Protein AF-A0A850GP37-F1 (afdb_monomer)

Mean predicted aligned error: 10.45 Å

Structure (mmCIF, N/CA/C/O backbone):
data_AF-A0A850GP37-F1
#
_entry.id   AF-A0A850GP37-F1
#
loop_
_atom_site.gr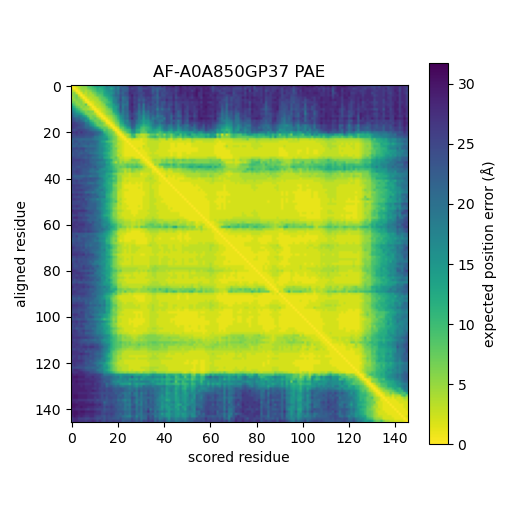oup_PDB
_atom_site.id
_atom_site.type_symbol
_atom_site.label_atom_id
_atom_site.label_alt_id
_atom_site.label_comp_id
_atom_site.label_asym_id
_atom_site.label_entity_id
_atom_site.label_seq_id
_atom_site.pdbx_PDB_ins_code
_atom_site.Cartn_x
_atom_site.Cartn_y
_atom_site.Cartn_z
_atom_site.occupancy
_atom_site.B_iso_or_equiv
_atom_site.auth_seq_id
_atom_site.auth_comp_id
_atom_site.auth_asym_id
_atom_site.auth_atom_id
_atom_site.pdbx_PDB_model_num
ATOM 1 N N . MET A 1 1 ? 39.770 -52.127 -24.088 1.00 40.56 1 MET A N 1
ATOM 2 C CA . MET A 1 1 ? 39.474 -51.070 -25.087 1.00 40.56 1 MET A CA 1
ATOM 3 C C . MET A 1 1 ? 38.006 -50.683 -24.910 1.00 40.56 1 MET A C 1
ATOM 5 O O . MET A 1 1 ? 37.183 -51.575 -24.937 1.00 40.56 1 MET A O 1
ATOM 9 N N . ARG A 1 2 ? 37.723 -49.506 -24.334 1.00 47.34 2 ARG A N 1
ATOM 10 C CA . ARG A 1 2 ? 37.240 -48.256 -24.977 1.00 47.34 2 ARG A CA 1
ATOM 11 C C . ARG A 1 2 ? 35.696 -48.138 -25.076 1.00 47.34 2 ARG A C 1
ATOM 13 O O . ARG A 1 2 ? 35.144 -48.717 -25.993 1.00 47.34 2 ARG A O 1
ATOM 20 N N . ARG A 1 3 ? 35.142 -47.226 -24.239 1.00 53.03 3 ARG A N 1
ATOM 21 C CA . ARG A 1 3 ? 34.097 -46.187 -24.514 1.00 53.03 3 ARG A CA 1
ATOM 22 C C . ARG A 1 3 ? 32.671 -46.717 -24.818 1.00 53.03 3 ARG A C 1
ATOM 24 O O . ARG A 1 3 ? 32.552 -47.747 -25.446 1.00 53.03 3 ARG A O 1
ATOM 31 N N . ALA A 1 4 ? 31.537 -46.116 -24.450 1.00 50.62 4 ALA A N 1
ATOM 32 C CA . ALA A 1 4 ? 31.120 -44.791 -23.967 1.00 50.62 4 ALA A CA 1
ATOM 33 C C . ALA A 1 4 ? 29.766 -44.994 -23.225 1.00 50.62 4 ALA A C 1
ATOM 35 O O . ALA A 1 4 ? 28.981 -45.837 -23.640 1.00 50.62 4 ALA A O 1
ATOM 36 N N . ALA A 1 5 ? 29.513 -44.439 -22.037 1.00 64.88 5 ALA A N 1
ATOM 37 C CA . ALA A 1 5 ? 28.954 -43.100 -21.810 1.00 64.88 5 ALA A CA 1
ATOM 38 C C . ALA A 1 5 ? 27.805 -42.722 -22.767 1.00 64.88 5 ALA A C 1
ATOM 40 O O . ALA A 1 5 ? 28.061 -42.286 -23.885 1.00 64.88 5 ALA A O 1
ATOM 41 N N . LEU A 1 6 ? 26.558 -42.807 -22.287 1.00 56.91 6 LEU A N 1
ATOM 42 C CA . LEU A 1 6 ? 25.461 -41.971 -22.780 1.00 56.91 6 LEU A CA 1
ATOM 43 C C . LEU A 1 6 ? 24.467 -41.686 -21.638 1.00 56.91 6 LEU A C 1
ATOM 45 O O . LEU A 1 6 ? 23.421 -42.314 -21.509 1.00 56.91 6 LEU A O 1
ATOM 49 N N . CYS A 1 7 ? 24.837 -40.736 -20.775 1.00 53.97 7 CYS A N 1
ATOM 50 C CA . CYS A 1 7 ? 23.883 -40.004 -19.944 1.00 53.97 7 CYS A CA 1
ATOM 51 C C . CYS A 1 7 ? 23.086 -39.069 -20.860 1.00 53.97 7 CYS A C 1
ATOM 53 O O . CYS A 1 7 ? 23.550 -37.976 -21.176 1.00 53.97 7 CYS A O 1
ATOM 55 N N . ALA A 1 8 ? 21.903 -39.491 -21.300 1.00 55.22 8 ALA A N 1
ATOM 56 C CA . ALA A 1 8 ? 20.943 -38.599 -21.940 1.00 55.22 8 ALA A CA 1
ATOM 57 C C . ALA A 1 8 ? 20.110 -37.897 -20.854 1.00 55.22 8 ALA A C 1
ATOM 59 O O . ALA A 1 8 ? 18.993 -38.297 -20.540 1.00 55.22 8 ALA A O 1
ATOM 60 N N . LEU A 1 9 ? 20.697 -36.857 -20.255 1.00 54.62 9 LEU A N 1
ATOM 61 C CA . LEU A 1 9 ? 19.988 -35.830 -19.492 1.00 54.62 9 LEU A CA 1
ATOM 62 C C . LEU A 1 9 ? 19.265 -34.916 -20.491 1.00 54.62 9 LEU A C 1
ATOM 64 O O . LEU A 1 9 ? 19.797 -33.894 -20.912 1.00 54.62 9 LEU A O 1
ATOM 68 N N . LEU A 1 10 ? 18.056 -35.301 -20.892 1.00 54.69 10 LEU A N 1
ATOM 69 C CA . LEU A 1 10 ? 17.091 -34.394 -21.514 1.00 54.69 10 LEU A CA 1
ATOM 70 C C . LEU A 1 10 ? 16.192 -33.831 -20.409 1.00 54.69 10 LEU A C 1
ATOM 72 O O . LEU A 1 10 ? 15.025 -34.184 -20.279 1.00 54.69 10 LEU A O 1
ATOM 76 N N . GLY A 1 11 ? 16.779 -32.964 -19.583 1.00 53.44 11 GLY A N 1
ATOM 77 C CA . GLY A 1 11 ? 16.025 -32.000 -18.794 1.00 53.44 11 GLY A CA 1
ATOM 78 C C . GLY A 1 11 ? 15.557 -30.903 -19.737 1.00 53.44 11 GLY A C 1
ATOM 79 O O . GLY A 1 11 ? 16.241 -29.897 -19.901 1.00 53.44 11 GLY A O 1
ATOM 80 N N . LEU A 1 12 ? 14.435 -31.137 -20.420 1.00 50.38 12 LEU A N 1
ATOM 81 C CA . LEU A 1 12 ? 13.703 -30.068 -21.085 1.00 50.38 12 LEU A CA 1
ATOM 82 C C . LEU A 1 12 ? 13.224 -29.123 -19.986 1.00 50.38 12 LEU A C 1
ATOM 84 O O . LEU A 1 12 ? 12.290 -29.415 -19.245 1.00 50.38 12 LEU A O 1
ATOM 88 N N . THR A 1 13 ? 13.955 -28.023 -19.870 1.00 49.59 13 THR A N 1
ATOM 89 C CA . THR A 1 13 ? 13.603 -26.797 -19.172 1.00 49.59 13 THR A CA 1
ATOM 90 C C . THR A 1 13 ? 12.229 -26.343 -19.643 1.00 49.59 13 THR A C 1
ATOM 92 O O . THR A 1 13 ? 12.100 -25.631 -20.640 1.00 49.59 13 THR A O 1
ATOM 95 N N . ALA A 1 14 ? 11.194 -26.766 -18.925 1.00 44.88 14 ALA A N 1
ATOM 96 C CA . ALA A 1 14 ? 9.961 -26.015 -18.856 1.00 44.88 14 ALA A CA 1
ATOM 97 C C . ALA A 1 14 ? 10.294 -24.730 -18.089 1.00 44.88 14 ALA A C 1
ATOM 99 O O . ALA A 1 14 ? 10.165 -24.668 -16.873 1.00 44.88 14 ALA A O 1
ATOM 100 N N . CYS A 1 15 ? 10.786 -23.717 -18.804 1.00 44.75 15 CYS A N 1
ATOM 101 C CA . CYS A 1 15 ? 10.510 -22.346 -18.409 1.00 44.75 15 CYS A CA 1
ATOM 102 C C . CYS A 1 15 ? 8.997 -22.193 -18.557 1.00 44.75 15 CYS A C 1
ATOM 104 O O . CYS A 1 15 ? 8.504 -21.847 -19.630 1.00 44.75 15 CYS A O 1
ATOM 106 N N . ALA A 1 16 ? 8.260 -22.563 -17.511 1.00 44.88 16 ALA A N 1
ATOM 107 C CA . ALA A 1 16 ? 6.955 -21.981 -17.310 1.00 44.88 16 ALA A CA 1
ATOM 108 C C . ALA A 1 16 ? 7.208 -20.470 -17.265 1.00 44.88 16 ALA A C 1
ATOM 110 O O . ALA A 1 16 ? 8.032 -20.002 -16.481 1.00 44.88 16 ALA A O 1
ATOM 111 N N . LEU A 1 17 ? 6.599 -19.721 -18.185 1.00 43.03 17 LEU A N 1
ATOM 112 C CA . LEU A 1 17 ? 6.329 -18.318 -17.913 1.00 43.03 17 LEU A CA 1
ATOM 113 C C . LEU A 1 17 ? 5.335 -18.344 -16.752 1.00 43.03 17 LEU A C 1
ATOM 115 O O . LEU A 1 17 ? 4.135 -18.472 -16.967 1.00 43.03 17 LEU A O 1
ATOM 119 N N . GLU A 1 18 ? 5.874 -18.405 -15.543 1.00 44.97 18 GLU A N 1
ATOM 120 C CA . GLU A 1 18 ? 5.114 -18.393 -14.309 1.00 44.97 18 GLU A CA 1
ATOM 121 C C . GLU A 1 18 ? 4.586 -16.967 -14.119 1.00 44.97 18 GLU A C 1
ATOM 123 O O . GLU A 1 18 ? 5.323 -15.976 -14.172 1.00 44.97 18 GLU A O 1
ATOM 128 N N . ASP A 1 19 ? 3.265 -16.872 -14.025 1.00 51.84 19 ASP A N 1
ATOM 129 C CA . ASP A 1 19 ? 2.525 -15.650 -13.772 1.00 51.84 19 ASP A CA 1
ATOM 130 C C . ASP A 1 19 ? 3.032 -14.992 -12.488 1.00 51.84 19 ASP A C 1
ATOM 132 O O . ASP A 1 19 ? 2.593 -15.356 -11.414 1.00 51.84 19 ASP A O 1
ATOM 136 N N . ALA A 1 20 ? 3.863 -13.950 -12.561 1.00 53.50 20 ALA A N 1
ATOM 137 C CA . ALA A 1 20 ? 3.991 -13.001 -11.436 1.00 53.50 20 ALA A CA 1
ATOM 138 C C . ALA A 1 20 ? 4.389 -13.560 -10.082 1.00 53.50 20 ALA A C 1
ATOM 140 O O . ALA A 1 20 ? 4.075 -12.889 -9.099 1.00 53.50 20 ALA A O 1
ATOM 141 N N . ASP A 1 21 ? 4.923 -14.777 -10.011 1.00 69.56 21 ASP A N 1
ATOM 142 C CA . ASP A 1 21 ? 4.751 -15.557 -8.795 1.00 69.56 21 ASP A CA 1
ATOM 143 C C . ASP A 1 21 ? 5.184 -14.764 -7.571 1.00 69.56 21 ASP A C 1
ATOM 145 O O . ASP A 1 21 ? 6.242 -14.135 -7.556 1.00 69.56 21 ASP A O 1
ATOM 149 N N . LEU A 1 22 ? 4.323 -14.757 -6.556 1.00 74.31 22 LEU A N 1
ATOM 150 C CA . LEU A 1 22 ? 4.598 -14.111 -5.281 1.00 74.31 22 LEU A CA 1
ATOM 151 C C . LEU A 1 22 ? 5.910 -14.688 -4.725 1.00 74.31 22 LEU A C 1
ATOM 153 O O . LEU A 1 22 ? 5.945 -15.798 -4.189 1.00 74.31 22 LEU A O 1
ATOM 157 N N . GLU A 1 23 ? 6.994 -13.935 -4.896 1.00 83.94 23 GLU A N 1
ATOM 158 C CA . GLU A 1 23 ? 8.371 -14.368 -4.674 1.00 83.94 23 GLU A CA 1
ATOM 159 C C . GLU A 1 23 ? 8.693 -14.518 -3.186 1.00 83.94 23 GLU A C 1
ATOM 161 O O . GLU A 1 23 ? 9.521 -15.343 -2.794 1.00 83.94 23 GLU A O 1
ATOM 166 N N . GLN A 1 24 ? 8.076 -13.687 -2.341 1.00 90.12 24 GLN A N 1
ATOM 167 C CA . GLN A 1 24 ? 8.404 -13.595 -0.920 1.00 90.12 24 GLN A CA 1
ATOM 168 C C . GLN A 1 24 ? 7.149 -13.538 -0.062 1.00 90.12 24 GLN A C 1
ATOM 170 O O . GLN A 1 24 ? 6.156 -12.921 -0.423 1.00 90.12 24 GLN A O 1
ATOM 175 N N . ARG A 1 25 ? 7.193 -14.180 1.106 1.00 94.75 25 ARG A N 1
ATOM 176 C CA . ARG A 1 25 ? 6.073 -14.218 2.053 1.00 94.75 25 ARG A CA 1
ATOM 177 C C . ARG A 1 25 ? 6.527 -13.763 3.429 1.00 94.75 25 ARG A C 1
ATOM 179 O O . ARG A 1 25 ? 7.606 -14.145 3.886 1.00 94.75 25 ARG A O 1
ATOM 186 N N . THR A 1 26 ? 5.692 -12.976 4.087 1.00 94.94 26 THR A N 1
ATOM 187 C CA . THR A 1 26 ? 5.878 -12.472 5.449 1.00 94.94 26 THR A CA 1
ATOM 188 C C . THR A 1 26 ? 4.652 -12.818 6.298 1.00 94.94 26 THR A C 1
ATOM 190 O O . THR A 1 26 ? 3.822 -13.629 5.885 1.00 94.94 26 THR A O 1
ATOM 193 N N . ALA A 1 27 ? 4.542 -12.269 7.513 1.00 95.62 27 ALA A N 1
ATOM 194 C CA . ALA A 1 27 ? 3.357 -12.509 8.330 1.00 95.62 27 ALA A CA 1
ATOM 195 C C . ALA A 1 27 ? 2.124 -11.769 7.784 1.00 95.62 27 ALA A C 1
ATOM 197 O O . ALA A 1 27 ? 1.018 -12.286 7.917 1.00 95.62 27 ALA A O 1
ATOM 198 N N . HIS A 1 28 ? 2.314 -10.604 7.152 1.00 96.06 28 HIS A N 1
ATOM 199 C CA . HIS A 1 28 ? 1.216 -9.754 6.684 1.00 96.06 28 HIS A CA 1
ATOM 200 C C . HIS A 1 28 ? 1.120 -9.637 5.159 1.00 96.06 28 HIS A C 1
ATOM 202 O O . HIS A 1 28 ? 0.104 -9.156 4.669 1.00 96.06 28 HIS A O 1
ATOM 208 N N . LEU A 1 29 ? 2.138 -10.054 4.400 1.00 96.19 29 LEU A N 1
ATOM 209 C CA . LEU A 1 29 ? 2.205 -9.829 2.956 1.00 96.19 29 LEU A CA 1
ATOM 210 C C . LEU A 1 29 ? 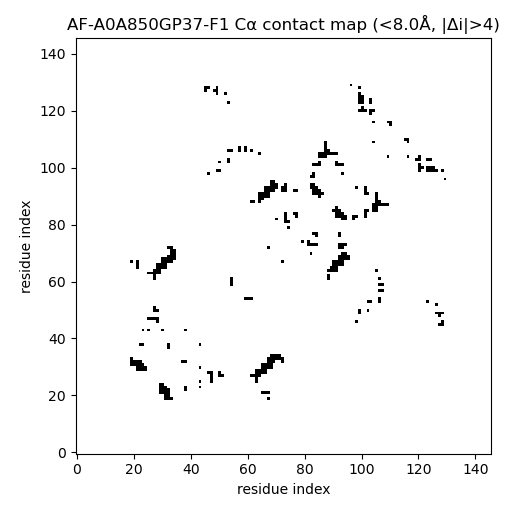2.674 -11.078 2.205 1.00 96.19 29 LEU A C 1
ATOM 212 O O . LEU A 1 29 ? 3.605 -11.767 2.627 1.00 96.19 29 LEU A O 1
ATOM 216 N N . ASN A 1 30 ? 2.096 -11.312 1.031 1.00 96.25 30 ASN A N 1
ATOM 217 C CA . ASN A 1 30 ? 2.733 -12.082 -0.030 1.00 96.25 30 ASN A CA 1
ATOM 218 C C . ASN A 1 30 ? 3.163 -11.084 -1.112 1.00 96.25 30 ASN A C 1
ATOM 220 O O . ASN A 1 30 ? 2.342 -10.343 -1.634 1.00 96.25 30 ASN A O 1
ATOM 224 N N . LEU A 1 31 ? 4.449 -11.023 -1.430 1.00 94.25 31 LEU A N 1
ATOM 225 C CA . LEU A 1 31 ? 5.048 -10.008 -2.291 1.00 94.25 31 LEU A CA 1
ATOM 226 C C . LEU A 1 31 ? 5.511 -10.637 -3.600 1.00 94.25 31 LEU A C 1
ATOM 228 O O . LEU A 1 31 ? 6.380 -11.507 -3.587 1.00 94.25 31 LEU A O 1
ATOM 232 N N . GLY A 1 32 ? 4.973 -10.152 -4.712 1.00 92.69 32 GLY A N 1
ATOM 233 C CA . GLY A 1 32 ? 5.468 -10.387 -6.063 1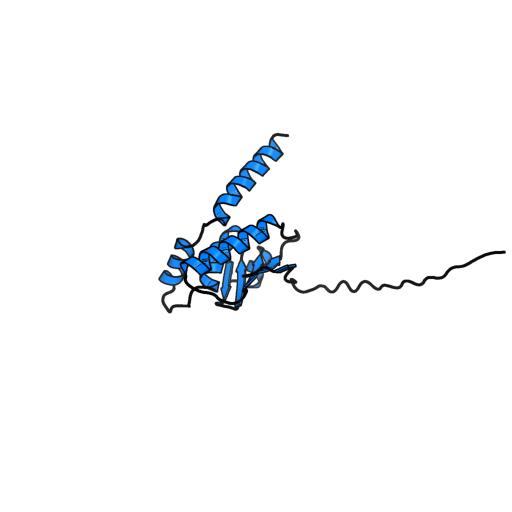.00 92.69 32 GLY A CA 1
ATOM 234 C C . GLY A 1 32 ? 6.061 -9.109 -6.649 1.00 92.69 32 GLY A C 1
ATOM 235 O O . GLY A 1 32 ? 5.746 -7.994 -6.216 1.00 92.69 32 GLY A O 1
ATOM 236 N N . SER A 1 33 ? 6.919 -9.252 -7.655 1.00 86.62 33 SER A N 1
ATOM 237 C CA . SER A 1 33 ? 7.422 -8.111 -8.411 1.00 86.62 33 SER A CA 1
ATOM 238 C C . SER A 1 33 ? 7.185 -8.274 -9.901 1.00 86.62 33 SER A C 1
ATOM 240 O O . SER A 1 33 ? 7.307 -9.354 -10.467 1.00 86.62 33 SER A O 1
ATOM 242 N N . ARG A 1 34 ? 6.819 -7.162 -10.533 1.00 83.00 34 ARG A N 1
ATOM 243 C CA . ARG A 1 34 ? 6.696 -7.022 -11.985 1.00 83.00 34 ARG A CA 1
ATOM 244 C C . ARG A 1 34 ? 7.848 -6.224 -12.583 1.00 83.00 34 ARG A C 1
ATOM 246 O O . ARG A 1 34 ? 7.751 -5.785 -13.719 1.00 83.00 34 ARG A O 1
ATOM 253 N N . VAL A 1 35 ? 8.911 -5.987 -11.817 1.00 76.62 35 VAL A N 1
ATOM 254 C CA . VAL A 1 35 ? 10.151 -5.425 -12.357 1.00 76.62 35 VAL A CA 1
ATOM 255 C C . VAL A 1 35 ? 11.138 -6.552 -12.654 1.00 76.62 35 VAL A C 1
ATOM 257 O O . VAL A 1 35 ? 11.154 -7.559 -11.955 1.00 76.62 35 VAL A O 1
ATOM 260 N N . ASP A 1 36 ? 12.024 -6.359 -13.633 1.00 75.00 36 ASP A N 1
ATOM 261 C CA . ASP A 1 36 ? 13.091 -7.319 -13.988 1.00 75.00 36 ASP A CA 1
ATOM 262 C C . ASP A 1 36 ? 14.185 -7.471 -12.900 1.00 75.00 36 ASP A C 1
ATOM 264 O O . ASP A 1 36 ? 15.279 -7.980 -13.155 1.00 75.00 36 ASP A O 1
ATOM 268 N N . ALA A 1 37 ? 13.930 -6.990 -11.680 1.00 72.12 37 ALA A N 1
ATOM 269 C CA . ALA A 1 37 ? 14.856 -7.015 -10.561 1.00 72.12 37 ALA A CA 1
ATOM 270 C C . ALA A 1 37 ? 14.218 -7.717 -9.351 1.00 72.12 37 ALA A C 1
ATOM 272 O O . ALA A 1 37 ? 13.097 -7.377 -8.974 1.00 72.12 37 ALA A O 1
ATOM 273 N N . PRO A 1 38 ? 14.936 -8.642 -8.69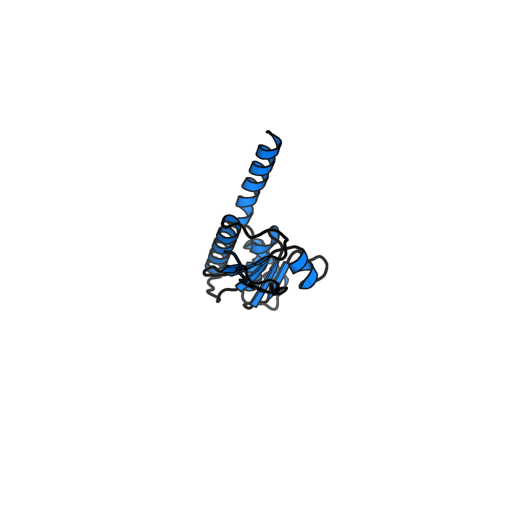1 1.00 79.06 38 PRO A N 1
ATOM 274 C CA . PRO A 1 38 ? 14.403 -9.349 -7.534 1.00 79.06 38 PRO A CA 1
ATOM 275 C C . PRO A 1 38 ? 14.170 -8.397 -6.357 1.00 79.06 38 PRO A C 1
ATOM 277 O O . PRO A 1 38 ? 14.934 -7.447 -6.140 1.00 79.06 38 PRO A O 1
ATOM 280 N N . LEU A 1 39 ? 13.167 -8.697 -5.528 1.00 84.88 39 LEU A N 1
ATOM 281 C CA . LEU A 1 39 ? 12.954 -7.961 -4.283 1.00 84.88 39 LEU A CA 1
ATOM 282 C C . LEU A 1 39 ? 14.110 -8.206 -3.300 1.00 84.88 39 LEU A C 1
ATOM 284 O O . LEU A 1 39 ? 14.360 -9.318 -2.833 1.00 84.88 39 LEU A O 1
ATOM 288 N N . CYS A 1 40 ? 14.823 -7.146 -2.926 1.00 87.75 40 CYS A N 1
ATOM 289 C CA . CYS A 1 40 ? 15.851 -7.231 -1.892 1.00 87.75 40 CYS A CA 1
ATOM 290 C C . CYS A 1 40 ? 15.223 -7.475 -0.507 1.00 87.75 40 CYS A C 1
ATOM 292 O O . CYS A 1 40 ? 14.178 -6.912 -0.182 1.00 87.75 40 CYS A O 1
ATOM 294 N N . LEU A 1 41 ? 15.914 -8.215 0.370 1.00 87.25 41 LEU A N 1
ATOM 295 C CA . LEU A 1 41 ? 15.443 -8.490 1.742 1.00 87.25 41 LEU A CA 1
ATOM 296 C C . LEU A 1 41 ? 15.104 -7.218 2.541 1.00 87.25 41 LEU A C 1
ATOM 298 O O . LEU A 1 41 ? 14.186 -7.226 3.358 1.00 87.25 41 LEU A O 1
ATOM 302 N N . GLY A 1 42 ? 15.828 -6.117 2.304 1.00 88.38 42 GLY A N 1
ATOM 303 C CA . GLY A 1 42 ? 15.547 -4.826 2.940 1.00 88.38 42 GLY A CA 1
ATOM 304 C C . GLY A 1 42 ? 14.183 -4.257 2.547 1.00 88.38 42 GLY A C 1
ATOM 305 O O . GLY A 1 42 ? 13.446 -3.793 3.412 1.00 88.38 42 GLY A O 1
ATOM 306 N N . THR A 1 43 ? 13.819 -4.368 1.269 1.00 88.69 43 THR A N 1
ATOM 307 C CA . THR A 1 43 ? 12.515 -3.958 0.737 1.00 88.69 43 THR A CA 1
ATOM 308 C C . THR A 1 43 ? 11.391 -4.769 1.367 1.00 88.69 43 THR A C 1
ATOM 310 O O . THR A 1 43 ? 10.427 -4.201 1.869 1.00 88.69 43 THR A O 1
ATOM 313 N N . VAL A 1 44 ? 11.544 -6.093 1.415 1.00 92.19 44 VAL A N 1
ATOM 314 C CA . VAL A 1 44 ? 10.543 -6.990 2.008 1.00 92.19 44 VAL A CA 1
ATOM 315 C C . VAL A 1 44 ? 10.363 -6.721 3.498 1.00 92.19 44 VAL A C 1
ATOM 317 O O . VAL A 1 44 ? 9.236 -6.629 3.980 1.00 92.19 44 VAL A O 1
ATOM 320 N N . ARG A 1 45 ? 11.459 -6.496 4.233 1.00 91.88 45 ARG A N 1
ATOM 321 C CA . ARG A 1 45 ? 11.378 -6.125 5.650 1.00 91.88 45 ARG A CA 1
ATOM 322 C C . ARG A 1 45 ? 10.707 -4.768 5.861 1.00 91.88 45 ARG A C 1
ATOM 324 O O . ARG A 1 45 ? 9.949 -4.627 6.816 1.00 91.88 45 ARG A O 1
ATOM 331 N N . ALA A 1 46 ? 10.991 -3.780 5.015 1.00 91.31 46 ALA A N 1
ATOM 332 C CA . ALA A 1 46 ? 10.378 -2.460 5.117 1.00 91.31 46 ALA A CA 1
ATOM 333 C C . ALA A 1 46 ? 8.871 -2.506 4.817 1.00 91.31 46 ALA A C 1
ATOM 335 O O . ALA A 1 46 ? 8.100 -1.881 5.541 1.00 91.31 46 ALA A O 1
ATOM 336 N N . ALA A 1 47 ? 8.455 -3.286 3.815 1.00 93.88 47 ALA A N 1
ATOM 337 C CA . ALA A 1 47 ? 7.049 -3.486 3.471 1.00 93.88 47 ALA A CA 1
ATOM 338 C C . ALA A 1 47 ? 6.289 -4.156 4.626 1.00 93.88 47 ALA A C 1
ATOM 340 O O . ALA A 1 47 ? 5.236 -3.678 5.036 1.00 93.88 47 ALA A O 1
ATOM 341 N N . GLU A 1 48 ? 6.871 -5.205 5.212 1.00 94.88 48 GLU A N 1
ATOM 342 C CA . GLU A 1 48 ? 6.305 -5.902 6.370 1.00 94.88 48 GLU A CA 1
ATOM 343 C C . GLU A 1 48 ? 6.118 -4.985 7.584 1.00 94.88 48 GLU A C 1
ATOM 345 O O . GLU A 1 48 ? 5.063 -4.989 8.211 1.00 94.88 48 GLU A O 1
ATOM 350 N N . LEU A 1 49 ? 7.134 -4.183 7.917 1.00 94.56 49 LEU A N 1
ATOM 351 C CA . LEU A 1 49 ? 7.057 -3.237 9.034 1.00 94.56 49 LEU A CA 1
ATOM 352 C C . LEU A 1 49 ? 5.983 -2.171 8.810 1.00 94.56 49 LEU A C 1
ATOM 354 O O . LEU A 1 49 ? 5.333 -1.731 9.757 1.00 94.56 49 LEU A O 1
ATOM 358 N N . GLU A 1 50 ? 5.810 -1.735 7.565 1.00 95.00 50 GLU A N 1
ATOM 359 C CA . GLU A 1 50 ? 4.782 -0.763 7.223 1.00 95.00 50 GLU A CA 1
ATOM 360 C C . GLU A 1 50 ? 3.380 -1.377 7.303 1.00 95.00 50 GLU A C 1
ATOM 362 O O . GLU A 1 50 ? 2.481 -0.752 7.868 1.00 95.00 50 GLU A O 1
ATOM 367 N N . ALA A 1 51 ? 3.209 -2.615 6.831 1.00 95.50 51 ALA A N 1
ATOM 368 C CA . ALA A 1 51 ? 1.965 -3.362 6.973 1.00 95.50 51 ALA A CA 1
ATOM 369 C C . ALA A 1 51 ? 1.573 -3.545 8.448 1.00 95.50 51 ALA A C 1
ATOM 371 O O . ALA A 1 51 ? 0.460 -3.188 8.829 1.00 95.50 51 ALA A O 1
ATOM 372 N N . GLU A 1 52 ? 2.504 -4.012 9.286 1.00 95.69 52 GLU A N 1
ATOM 373 C CA . GLU A 1 52 ? 2.311 -4.163 10.734 1.00 95.69 52 GLU A CA 1
ATOM 374 C C . GLU A 1 52 ? 1.905 -2.830 11.388 1.00 95.69 52 GLU A C 1
ATOM 376 O O . GLU A 1 52 ? 0.948 -2.767 12.165 1.00 95.69 52 GLU A O 1
ATOM 381 N N . ARG A 1 53 ? 2.588 -1.732 11.035 1.00 95.06 53 ARG A N 1
ATOM 382 C CA . ARG A 1 53 ? 2.287 -0.393 11.561 1.00 95.06 53 ARG A CA 1
ATOM 383 C C . ARG A 1 53 ? 0.880 0.069 11.183 1.00 95.06 53 ARG A C 1
ATOM 385 O O . ARG A 1 53 ? 0.176 0.604 12.038 1.00 95.06 53 ARG A O 1
ATOM 392 N N . ILE A 1 54 ? 0.482 -0.083 9.920 1.00 95.88 54 ILE A N 1
ATOM 393 C CA . ILE A 1 54 ? -0.838 0.352 9.444 1.00 95.88 54 ILE A CA 1
ATOM 394 C C . ILE A 1 54 ? -1.935 -0.475 10.116 1.00 95.88 54 ILE A C 1
ATOM 396 O O . ILE A 1 54 ? -2.884 0.102 10.642 1.00 95.88 54 ILE A O 1
ATOM 400 N N . GLN A 1 55 ? -1.775 -1.799 10.188 1.00 95.19 55 GLN A N 1
ATOM 401 C CA . GLN A 1 55 ? -2.720 -2.678 10.879 1.00 95.19 55 GLN A CA 1
ATOM 402 C C . GLN A 1 55 ? -2.890 -2.297 12.356 1.00 95.19 55 GLN A C 1
ATOM 404 O O . GLN A 1 55 ? -4.019 -2.202 12.842 1.00 95.19 55 GLN A O 1
ATOM 409 N N . LEU A 1 56 ? -1.789 -1.987 13.052 1.00 95.31 56 LEU A N 1
ATOM 410 C CA . LEU A 1 56 ? -1.823 -1.509 14.435 1.00 95.31 56 LEU A CA 1
ATOM 411 C C . LEU A 1 56 ? -2.599 -0.190 14.579 1.00 95.31 56 LEU A C 1
ATOM 413 O O . LEU A 1 56 ? -3.375 -0.040 15.520 1.00 95.31 56 LEU A O 1
ATOM 417 N N . LEU A 1 57 ? -2.396 0.763 13.665 1.00 95.31 57 LEU A N 1
ATOM 418 C CA . LEU A 1 57 ? -3.067 2.068 13.700 1.00 95.31 57 LEU A CA 1
ATOM 419 C C . LEU A 1 57 ? -4.559 1.975 13.372 1.00 95.31 57 LEU A C 1
ATOM 421 O O . LEU A 1 57 ? -5.355 2.702 13.963 1.00 95.31 57 LEU A O 1
ATOM 425 N N . LEU A 1 58 ? -4.933 1.075 12.464 1.00 95.25 58 LEU A N 1
ATOM 426 C CA . LEU A 1 58 ? -6.327 0.807 12.114 1.00 95.25 58 LEU A CA 1
ATOM 427 C C . LEU A 1 58 ? -7.035 -0.090 13.141 1.00 95.25 58 LEU A C 1
ATOM 429 O O . LEU A 1 58 ? -8.262 -0.152 13.156 1.00 95.25 58 LEU A O 1
ATOM 433 N N . GLY A 1 59 ? -6.286 -0.781 14.006 1.00 95.81 59 GLY A N 1
ATOM 43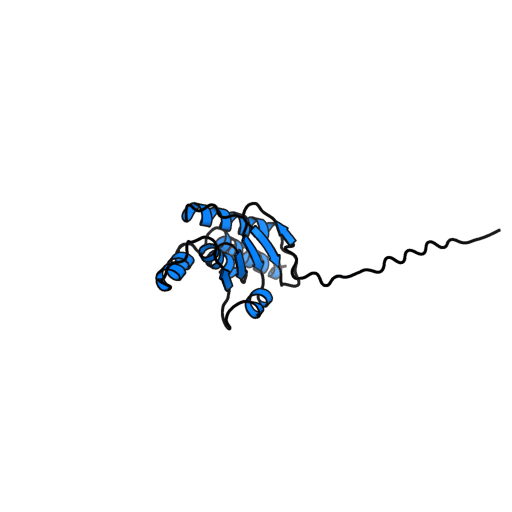4 C CA . GLY A 1 59 ? -6.841 -1.765 14.936 1.00 95.81 59 GLY A CA 1
ATOM 435 C C . GLY A 1 59 ? -7.392 -3.006 14.227 1.00 95.81 59 GLY A C 1
ATOM 436 O O . GLY A 1 59 ? -8.346 -3.619 14.704 1.00 95.81 59 GLY A O 1
ATOM 437 N N . THR A 1 60 ? -6.816 -3.362 13.079 1.00 90.81 60 THR A N 1
ATOM 438 C CA . THR A 1 60 ? -7.253 -4.473 12.223 1.00 90.81 60 THR A CA 1
ATOM 439 C C . THR A 1 60 ? -6.213 -5.588 12.213 1.00 90.81 60 THR A C 1
ATOM 441 O O . THR A 1 60 ? -5.026 -5.313 12.335 1.00 90.81 60 THR A O 1
ATOM 444 N N . THR A 1 61 ? -6.637 -6.834 11.998 1.00 88.94 61 THR A N 1
ATOM 445 C CA . THR A 1 61 ? -5.730 -7.982 11.798 1.00 88.94 61 THR A CA 1
ATOM 446 C C . THR A 1 61 ? -6.194 -8.834 10.611 1.00 88.94 61 THR A C 1
ATOM 448 O O . THR A 1 61 ? -6.634 -9.973 10.810 1.00 88.94 61 THR A O 1
ATOM 451 N N . PRO A 1 62 ? -6.223 -8.276 9.387 1.00 84.88 62 PRO A N 1
ATOM 452 C CA . PRO A 1 62 ? -6.555 -9.054 8.203 1.00 84.88 62 PRO A CA 1
ATOM 453 C C . PRO A 1 62 ? -5.537 -10.181 7.989 1.00 84.88 62 PRO A C 1
ATOM 455 O O . PRO A 1 62 ? -4.441 -10.183 8.554 1.00 84.88 62 PRO A O 1
ATOM 458 N N . GLY A 1 63 ? -5.918 -11.162 7.169 1.00 90.19 63 GLY A N 1
ATOM 459 C CA . GLY A 1 63 ? -4.958 -12.138 6.660 1.00 90.19 63 GLY A CA 1
ATOM 460 C C . GLY A 1 63 ? -3.896 -11.474 5.772 1.00 90.19 63 GLY A C 1
ATOM 461 O O . GLY A 1 63 ? -4.001 -10.282 5.478 1.00 90.19 63 GLY A O 1
ATOM 462 N N . PRO A 1 64 ? -2.878 -12.232 5.331 1.00 94.00 64 PRO A N 1
ATOM 463 C CA . PRO A 1 64 ? -1.849 -11.692 4.456 1.00 94.00 64 PRO A CA 1
ATOM 464 C C . PRO A 1 64 ? -2.435 -11.158 3.144 1.00 94.00 64 PRO A C 1
ATOM 466 O O . PRO A 1 64 ? -3.230 -11.858 2.518 1.00 94.00 64 PRO A O 1
ATOM 469 N N . SER A 1 65 ? -2.022 -9.962 2.721 1.00 95.62 65 SER A N 1
ATOM 470 C CA . SER A 1 65 ? -2.415 -9.383 1.427 1.00 95.62 65 SER A CA 1
ATOM 471 C C . SER A 1 65 ? -1.408 -9.717 0.336 1.00 95.62 65 SER A C 1
ATOM 473 O O . SER A 1 65 ? -0.196 -9.665 0.564 1.00 95.62 65 SER A O 1
ATOM 475 N N . ASP A 1 66 ? -1.907 -10.005 -0.863 1.00 97.00 66 ASP A N 1
ATOM 476 C CA . ASP A 1 66 ? -1.062 -10.156 -2.043 1.00 97.00 66 ASP A CA 1
ATOM 477 C C . ASP A 1 66 ? -0.682 -8.768 -2.568 1.00 97.00 66 ASP A C 1
ATOM 479 O O . ASP A 1 66 ? -1.540 -7.914 -2.777 1.00 97.00 66 ASP A O 1
ATOM 483 N N . VAL A 1 67 ? 0.607 -8.516 -2.769 1.00 96.62 67 VAL A N 1
ATOM 484 C CA . VAL A 1 67 ? 1.138 -7.223 -3.207 1.00 96.62 67 VAL A CA 1
ATOM 485 C C . VAL A 1 67 ? 2.038 -7.431 -4.414 1.00 96.62 67 VAL A C 1
ATOM 487 O O . VAL A 1 67 ? 3.072 -8.091 -4.320 1.00 96.62 67 VAL A O 1
ATOM 490 N N . TYR A 1 68 ? 1.684 -6.807 -5.533 1.00 95.81 68 TYR A N 1
ATOM 491 C CA . TYR A 1 68 ? 2.471 -6.809 -6.761 1.00 95.81 68 TYR A CA 1
ATOM 492 C C . TYR A 1 68 ? 3.124 -5.443 -6.963 1.00 95.81 68 TYR A C 1
ATOM 494 O O . TYR A 1 68 ? 2.455 -4.448 -7.252 1.00 95.81 68 TYR A O 1
ATOM 502 N N . LEU A 1 69 ? 4.448 -5.405 -6.808 1.00 93.81 69 LEU A N 1
ATOM 503 C CA . LEU A 1 69 ? 5.242 -4.181 -6.896 1.00 93.81 69 LEU A CA 1
ATOM 504 C C . LEU A 1 69 ? 5.770 -3.952 -8.314 1.00 93.81 69 LEU A C 1
ATOM 506 O O . LEU A 1 69 ? 6.458 -4.815 -8.869 1.00 93.81 69 LEU A O 1
ATOM 510 N N . GLY A 1 70 ? 5.528 -2.761 -8.864 1.00 91.94 70 GLY A N 1
ATOM 511 C CA . GLY A 1 70 ? 6.134 -2.307 -10.118 1.00 91.94 70 GLY A CA 1
ATOM 512 C C . GLY A 1 70 ? 5.179 -1.540 -11.030 1.00 91.94 70 GLY A C 1
ATOM 513 O O . GLY A 1 70 ? 3.972 -1.751 -11.008 1.00 91.94 70 GLY A O 1
ATOM 514 N N . ILE A 1 71 ? 5.739 -0.675 -11.882 1.00 91.56 71 ILE A N 1
ATOM 515 C CA . ILE A 1 71 ? 4.962 0.156 -12.821 1.00 91.56 71 ILE A CA 1
ATOM 516 C C . ILE A 1 71 ? 4.117 -0.708 -13.766 1.00 91.56 71 ILE A C 1
ATOM 518 O O . ILE A 1 71 ? 2.980 -0.350 -14.064 1.00 91.56 71 ILE A O 1
ATOM 522 N N . ASP A 1 72 ? 4.637 -1.855 -14.206 1.00 92.19 72 ASP A N 1
ATOM 523 C CA . ASP A 1 72 ? 3.887 -2.763 -15.075 1.00 92.19 72 ASP A CA 1
ATOM 524 C C . ASP A 1 72 ? 2.688 -3.391 -14.345 1.00 92.19 72 ASP A C 1
ATOM 526 O O . ASP A 1 72 ? 1.604 -3.453 -14.920 1.00 92.19 72 ASP A O 1
ATOM 530 N N . ALA A 1 73 ? 2.826 -3.723 -13.051 1.00 93.25 73 ALA A N 1
ATOM 531 C CA . ALA A 1 73 ? 1.709 -4.191 -12.224 1.00 93.25 73 ALA A CA 1
ATOM 532 C C . ALA A 1 73 ? 0.581 -3.151 -12.171 1.00 93.25 73 ALA A C 1
ATOM 534 O O . ALA A 1 73 ? -0.587 -3.489 -12.355 1.00 93.25 73 ALA A O 1
ATOM 535 N N . VAL A 1 74 ? 0.943 -1.882 -11.962 1.00 95.62 74 VAL A N 1
ATOM 536 C CA . VAL A 1 74 ? -0.006 -0.762 -11.908 1.00 95.62 74 VAL A CA 1
ATOM 537 C C . VAL A 1 74 ? -0.671 -0.546 -13.265 1.00 95.62 74 VAL A C 1
ATOM 539 O O . VAL A 1 74 ? -1.893 -0.480 -13.345 1.00 95.62 74 VAL A O 1
ATOM 542 N N . ARG A 1 75 ? 0.110 -0.488 -14.352 1.00 94.81 75 ARG A N 1
ATOM 543 C CA . ARG A 1 75 ? -0.407 -0.243 -15.708 1.00 94.81 75 ARG A CA 1
ATOM 544 C C . ARG A 1 75 ? -1.396 -1.316 -16.167 1.00 94.81 75 ARG A C 1
ATOM 546 O O . ARG A 1 75 ? -2.313 -1.007 -16.920 1.00 94.81 75 ARG A O 1
ATOM 553 N N . GLU A 1 76 ? -1.181 -2.565 -15.769 1.00 95.06 76 GLU A N 1
ATOM 554 C CA . GLU A 1 76 ? -2.013 -3.699 -16.181 1.00 95.06 76 GLU A CA 1
ATOM 555 C C . GLU A 1 76 ? -3.309 -3.834 -15.370 1.00 95.06 76 GLU A C 1
ATOM 557 O O . GLU A 1 76 ? -4.279 -4.382 -15.891 1.00 95.06 76 GLU A O 1
ATOM 562 N N . ASN A 1 77 ? -3.339 -3.348 -14.122 1.00 96.50 77 ASN A N 1
ATOM 563 C CA . ASN A 1 77 ? -4.413 -3.668 -13.168 1.00 96.50 77 ASN A CA 1
ATOM 564 C C . ASN A 1 77 ? -5.142 -2.448 -12.580 1.00 96.50 77 ASN A C 1
ATOM 566 O O . ASN A 1 77 ? -6.217 -2.613 -12.001 1.00 96.50 77 ASN A O 1
ATOM 570 N N . CYS A 1 78 ? -4.594 -1.238 -12.719 1.00 96.88 78 CYS A N 1
ATOM 571 C CA . CYS A 1 78 ? -5.176 -0.011 -12.175 1.00 96.88 78 CYS A CA 1
ATOM 572 C C . CYS A 1 78 ? -5.682 0.931 -13.280 1.00 96.88 78 CYS A C 1
ATOM 574 O O . CYS A 1 78 ? -5.397 0.760 -14.466 1.00 96.88 78 CYS A O 1
ATOM 576 N N . ILE A 1 79 ? -6.452 1.950 -12.883 1.00 96.56 79 ILE A N 1
ATOM 577 C CA . ILE A 1 79 ? -6.921 2.994 -13.803 1.00 96.56 79 ILE A CA 1
ATOM 578 C C . ILE A 1 79 ? -5.740 3.775 -14.401 1.00 96.56 79 ILE A C 1
ATOM 580 O O . ILE A 1 79 ? -4.711 3.974 -13.751 1.00 96.56 79 ILE A O 1
ATOM 584 N N . GLU A 1 80 ? -5.893 4.246 -15.640 1.00 96.25 80 GLU A N 1
ATOM 585 C CA . GLU A 1 80 ? -4.842 4.996 -16.332 1.00 96.25 80 GLU A CA 1
ATOM 586 C C . GLU A 1 80 ? -4.414 6.234 -15.524 1.00 96.25 80 GLU A C 1
ATOM 588 O O . GLU A 1 80 ? -5.241 7.052 -15.121 1.00 96.25 80 GLU A O 1
ATOM 593 N N . GLY A 1 81 ? -3.103 6.368 -15.299 1.00 94.38 81 GLY A N 1
ATOM 594 C CA . GLY A 1 81 ? -2.508 7.482 -14.556 1.00 94.38 81 GLY A CA 1
ATOM 595 C C . GLY A 1 81 ? -2.416 7.292 -13.038 1.00 94.38 81 GLY A C 1
ATOM 596 O O . GLY A 1 81 ? -1.852 8.163 -12.378 1.00 94.38 81 GLY A O 1
ATOM 597 N N . ALA A 1 82 ? -2.915 6.184 -12.481 1.00 96.44 82 ALA A N 1
ATOM 598 C CA . ALA A 1 82 ? -2.712 5.852 -11.071 1.00 96.44 82 ALA A CA 1
ATOM 599 C C . ALA A 1 82 ? -1.266 5.408 -10.780 1.00 96.44 82 ALA A C 1
ATOM 601 O O . ALA A 1 82 ? -0.562 4.916 -11.663 1.00 96.44 82 ALA A O 1
ATOM 602 N N . THR A 1 83 ? -0.838 5.554 -9.524 1.00 95.81 83 THR A N 1
ATOM 603 C CA . THR A 1 83 ? 0.432 5.009 -8.997 1.00 95.81 83 THR A CA 1
ATOM 604 C C . THR A 1 83 ? 0.224 3.730 -8.178 1.00 95.81 83 THR A C 1
ATOM 606 O O . THR A 1 83 ? 1.181 3.027 -7.850 1.00 95.81 83 THR A O 1
ATOM 609 N N . GLY A 1 84 ? -1.032 3.388 -7.895 1.00 97.44 84 GLY A N 1
ATOM 610 C CA . GLY A 1 84 ? -1.438 2.151 -7.256 1.00 97.44 84 GLY A CA 1
ATOM 611 C C . GLY A 1 84 ? -2.956 2.002 -7.205 1.00 97.44 84 GLY A C 1
ATOM 612 O O . GLY A 1 84 ? -3.700 2.911 -7.578 1.00 97.44 84 GLY A O 1
ATOM 613 N N . CYS A 1 85 ? -3.397 0.814 -6.814 1.00 97.62 85 CYS A N 1
ATOM 614 C CA . CYS A 1 85 ? -4.767 0.505 -6.451 1.00 97.62 85 CYS A CA 1
ATOM 615 C C . CYS A 1 85 ? -4.789 -0.708 -5.512 1.00 97.62 85 CYS A C 1
ATOM 617 O O . CYS A 1 85 ? -3.964 -1.623 -5.627 1.00 97.62 85 CYS A O 1
ATOM 619 N N . ALA A 1 86 ? -5.762 -0.736 -4.605 1.00 97.12 86 ALA A N 1
ATOM 620 C CA . ALA A 1 86 ? -5.971 -1.834 -3.674 1.00 97.12 86 ALA A CA 1
ATOM 621 C C . ALA A 1 86 ? -7.430 -2.288 -3.659 1.00 97.12 86 ALA A C 1
ATOM 623 O O . ALA A 1 86 ? -8.357 -1.488 -3.784 1.00 97.12 86 ALA A O 1
ATOM 624 N N . TYR A 1 87 ? -7.616 -3.586 -3.445 1.00 93.50 87 TYR 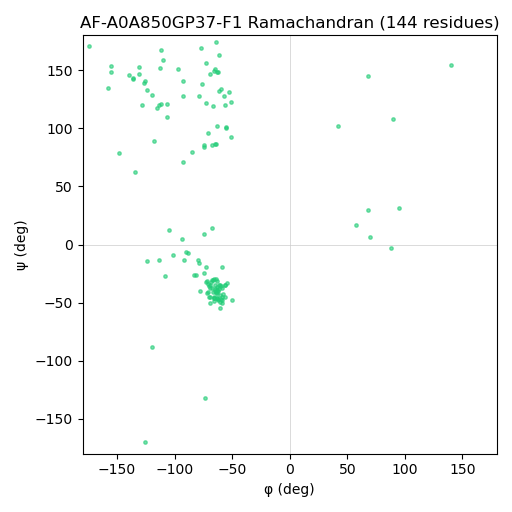A N 1
ATOM 625 C CA . TYR A 1 87 ? -8.909 -4.213 -3.219 1.00 93.50 87 TYR A CA 1
ATOM 626 C C . TYR A 1 87 ? -8.931 -4.739 -1.783 1.00 93.50 87 TYR A C 1
ATOM 628 O O . TYR A 1 87 ? -8.077 -5.541 -1.395 1.00 93.50 87 TYR A O 1
ATOM 636 N N . PHE A 1 88 ? -9.878 -4.248 -0.981 1.00 90.19 88 PHE A N 1
ATOM 637 C CA . PHE A 1 88 ? -9.963 -4.541 0.451 1.00 90.19 88 PHE A CA 1
ATOM 638 C C . PHE A 1 88 ? -9.908 -6.049 0.739 1.00 90.19 88 PHE A C 1
ATOM 640 O O . PHE A 1 88 ? -10.751 -6.810 0.266 1.00 90.19 88 PHE A O 1
ATOM 647 N N . GLY A 1 89 ? -8.930 -6.470 1.547 1.00 85.62 89 GLY A N 1
ATOM 648 C CA . GLY A 1 89 ? -8.749 -7.868 1.944 1.00 85.62 89 GLY A CA 1
ATOM 649 C C . GLY A 1 89 ? -8.278 -8.825 0.840 1.00 85.62 89 GLY A C 1
ATOM 650 O O . GLY A 1 89 ? -8.227 -10.027 1.094 1.00 85.62 89 GLY A O 1
ATOM 651 N N . GLU A 1 90 ? -7.933 -8.325 -0.349 1.00 88.88 90 GLU A N 1
ATOM 652 C CA . GLU A 1 90 ? -7.537 -9.150 -1.494 1.00 88.88 90 GLU A CA 1
ATOM 653 C C . GLU A 1 90 ? -6.109 -8.825 -1.953 1.00 88.88 90 GLU A C 1
ATOM 655 O O . GLU A 1 90 ? -5.147 -9.455 -1.506 1.00 88.88 90 GLU A O 1
ATOM 660 N N . VAL A 1 91 ? -5.966 -7.843 -2.845 1.00 96.12 91 VAL A N 1
ATOM 661 C CA . VAL A 1 91 ? -4.739 -7.613 -3.612 1.00 96.12 91 VAL A CA 1
ATOM 662 C C . VAL A 1 91 ? -4.412 -6.129 -3.735 1.00 96.12 91 VAL A C 1
ATOM 664 O O . VAL A 1 91 ? -5.297 -5.279 -3.841 1.00 96.12 91 VAL A O 1
ATOM 667 N N . VAL A 1 92 ? -3.117 -5.831 -3.747 1.00 97.56 92 VAL A N 1
ATOM 668 C CA . VAL A 1 92 ? -2.542 -4.505 -3.957 1.00 97.56 92 VAL A CA 1
ATOM 669 C C . VAL A 1 92 ? -1.653 -4.531 -5.195 1.00 97.56 92 VAL A C 1
ATOM 671 O O . VAL A 1 92 ? -0.733 -5.344 -5.295 1.00 97.56 92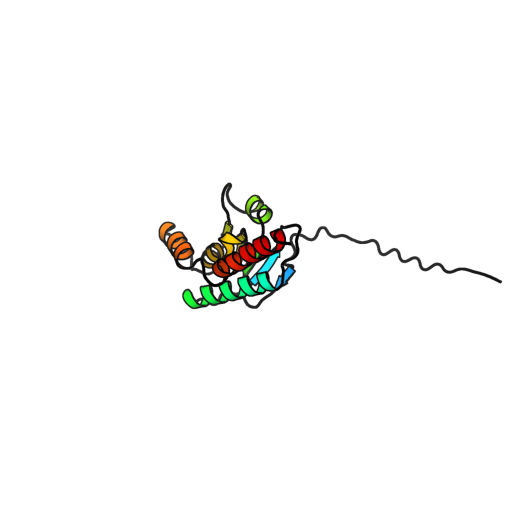 VAL A O 1
ATOM 674 N N . TYR A 1 93 ? -1.875 -3.594 -6.111 1.00 97.25 93 TYR A N 1
ATOM 675 C CA . TYR A 1 93 ? -0.986 -3.315 -7.237 1.00 97.25 93 TYR A CA 1
ATOM 676 C C . TYR A 1 93 ? -0.442 -1.908 -7.056 1.00 97.25 93 TYR A C 1
ATOM 678 O O . TYR A 1 93 ? -1.211 -0.954 -7.002 1.00 97.25 93 TYR A O 1
ATOM 686 N N . THR A 1 94 ? 0.868 -1.747 -6.906 1.00 96.81 94 THR A N 1
ATOM 687 C CA . THR A 1 94 ? 1.413 -0.437 -6.526 1.00 96.81 94 THR A CA 1
ATOM 688 C C . THR A 1 94 ? 2.858 -0.265 -6.963 1.00 96.81 94 THR A C 1
ATOM 690 O O . THR A 1 94 ? 3.607 -1.233 -7.133 1.00 96.81 94 THR A O 1
ATOM 693 N N . ASP A 1 95 ? 3.265 0.982 -7.170 1.00 93.44 95 ASP A N 1
ATOM 694 C CA . ASP A 1 95 ? 4.677 1.316 -7.225 1.00 93.44 95 ASP A CA 1
ATOM 695 C C . ASP A 1 95 ? 5.290 1.362 -5.814 1.00 93.44 95 ASP A C 1
ATOM 697 O O . ASP A 1 95 ? 4.614 1.292 -4.786 1.00 93.44 95 ASP A O 1
ATOM 701 N N . PHE A 1 96 ? 6.620 1.434 -5.741 1.00 89.62 96 PHE A N 1
ATOM 702 C CA . PHE A 1 96 ? 7.283 1.476 -4.440 1.00 89.62 96 PHE A CA 1
ATOM 703 C C . PHE A 1 96 ? 6.859 2.709 -3.616 1.00 89.62 96 PHE A C 1
ATOM 705 O O . PHE A 1 96 ? 6.511 2.523 -2.453 1.00 89.62 96 PHE A O 1
ATOM 712 N N . PRO A 1 97 ? 6.870 3.953 -4.135 1.00 91.25 97 PRO A N 1
ATOM 713 C CA . PRO A 1 97 ? 6.448 5.129 -3.366 1.00 91.25 97 PRO A CA 1
ATOM 714 C C . PRO A 1 97 ? 5.027 5.078 -2.783 1.00 91.25 97 PRO A C 1
ATOM 716 O O . PRO A 1 97 ? 4.825 5.602 -1.684 1.00 91.25 97 PRO A O 1
ATOM 719 N N . S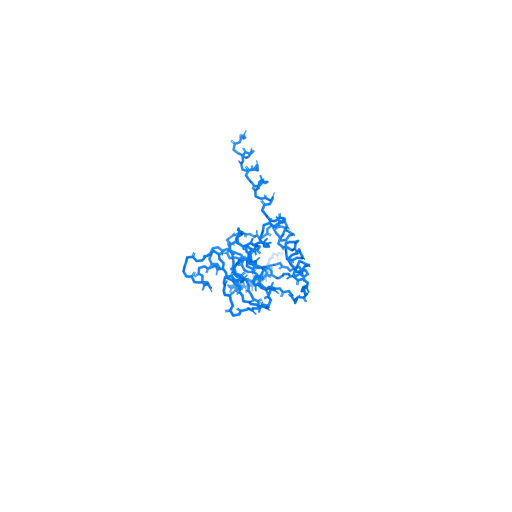ER A 1 98 ? 4.075 4.457 -3.482 1.00 95.31 98 SER A N 1
ATOM 720 C CA . SER A 1 98 ? 2.659 4.410 -3.105 1.00 95.31 98 SER A CA 1
ATOM 721 C C . SER A 1 98 ? 2.273 3.228 -2.217 1.00 95.31 98 SER A C 1
ATOM 723 O O . SER A 1 98 ? 1.167 3.230 -1.683 1.00 95.31 98 SER A O 1
ATOM 725 N N . LEU A 1 99 ? 3.172 2.273 -1.953 1.00 95.62 99 LEU A N 1
ATOM 726 C CA . LEU A 1 99 ? 2.858 1.077 -1.159 1.00 95.62 99 LEU A CA 1
ATOM 727 C C . LEU A 1 99 ? 2.164 1.381 0.180 1.00 95.62 99 LEU A C 1
ATOM 729 O O . LEU A 1 99 ? 1.153 0.765 0.503 1.00 95.62 99 LEU A O 1
ATOM 733 N N . SER A 1 100 ? 2.674 2.341 0.960 1.00 96.50 100 SER A N 1
ATOM 734 C CA . SER A 1 100 ? 2.061 2.711 2.245 1.00 96.50 100 SER A CA 1
ATOM 735 C C . SER A 1 100 ? 0.620 3.203 2.102 1.00 96.50 100 SER A C 1
ATOM 737 O O . SER A 1 100 ? -0.176 2.971 3.002 1.00 96.50 100 SER A O 1
ATOM 739 N N . HIS A 1 101 ? 0.313 3.922 1.020 1.00 97.19 101 HIS A N 1
ATOM 740 C CA . HIS A 1 101 ? -1.022 4.457 0.748 1.00 97.19 101 HIS A CA 1
ATOM 741 C C . HIS A 1 101 ? -1.985 3.316 0.431 1.00 97.19 101 HIS A C 1
ATOM 743 O O . HIS A 1 101 ? -3.006 3.157 1.093 1.00 97.19 101 HIS A O 1
ATOM 749 N N . GLU A 1 102 ? -1.590 2.442 -0.494 1.00 97.62 102 GLU A N 1
ATOM 750 C CA . GLU A 1 102 ? -2.433 1.329 -0.932 1.00 97.62 102 GLU A CA 1
ATOM 751 C C . GLU A 1 102 ? -2.648 0.270 0.156 1.00 97.62 102 GLU A C 1
ATOM 753 O O . GLU A 1 102 ? -3.715 -0.334 0.237 1.00 97.62 102 GLU A O 1
ATOM 758 N N . LEU A 1 103 ? -1.679 0.066 1.054 1.00 96.88 103 LEU A N 1
ATOM 759 C CA . LEU A 1 103 ? -1.870 -0.817 2.209 1.00 96.88 103 LEU A CA 1
ATOM 760 C C . LEU A 1 103 ? -2.951 -0.306 3.171 1.00 96.88 103 LEU A C 1
ATOM 762 O O . LEU A 1 103 ? -3.609 -1.116 3.821 1.00 96.88 103 LEU A O 1
ATOM 766 N N . VAL A 1 104 ? -3.162 1.011 3.275 1.00 96.94 104 VAL A N 1
ATOM 767 C CA . VAL A 1 104 ? -4.274 1.543 4.078 1.00 96.94 104 VAL A CA 1
ATOM 768 C C . VAL A 1 104 ? -5.598 1.147 3.442 1.00 96.94 104 VAL A C 1
ATOM 770 O O . VAL A 1 104 ? -6.453 0.620 4.145 1.00 96.94 104 VAL A O 1
ATOM 773 N N . HIS A 1 105 ? -5.739 1.308 2.127 1.00 96.81 105 HIS A N 1
ATOM 774 C CA . HIS A 1 105 ? -6.929 0.877 1.384 1.00 96.81 105 HIS A CA 1
ATOM 775 C C . HIS A 1 105 ? -7.161 -0.638 1.464 1.00 96.81 105 HIS A C 1
ATOM 777 O O . HIS A 1 105 ? -8.298 -1.093 1.569 1.00 96.81 105 HIS A O 1
ATOM 783 N N . ALA A 1 106 ? -6.091 -1.435 1.494 1.00 96.38 106 ALA A N 1
ATOM 784 C CA . ALA A 1 106 ? -6.189 -2.885 1.643 1.00 96.38 106 ALA A CA 1
ATOM 785 C C . ALA A 1 106 ? -6.725 -3.326 3.020 1.00 96.38 106 ALA A C 1
ATOM 787 O O . ALA A 1 106 ? -7.361 -4.379 3.121 1.00 96.38 106 ALA A O 1
ATOM 788 N N . TYR A 1 107 ? -6.460 -2.548 4.077 1.00 95.88 107 TYR A N 1
ATOM 789 C CA . TYR A 1 107 ? -6.743 -2.922 5.469 1.00 95.88 107 TYR A CA 1
ATOM 790 C C . TYR A 1 107 ? -7.901 -2.155 6.114 1.00 95.88 107 TYR A C 1
ATOM 792 O O . TYR A 1 107 ? -8.537 -2.674 7.036 1.00 95.88 107 TYR A O 1
ATOM 800 N N . ALA A 1 108 ? -8.183 -0.931 5.673 1.00 94.88 108 ALA A N 1
ATOM 801 C CA . ALA A 1 108 ? -9.270 -0.116 6.196 1.00 94.88 108 ALA A CA 1
ATOM 802 C C . ALA A 1 108 ? -10.613 -0.617 5.661 1.00 94.88 108 ALA A C 1
ATOM 804 O O . ALA A 1 108 ? -10.742 -0.946 4.487 1.00 94.88 108 ALA A O 1
ATOM 805 N N . GLN A 1 109 ? -11.632 -0.667 6.522 1.00 92.81 109 GLN A N 1
ATOM 806 C CA . GLN A 1 109 ? -12.975 -1.004 6.059 1.00 92.81 109 GLN A CA 1
ATOM 807 C C . GLN A 1 109 ? -13.455 0.043 5.044 1.00 92.81 109 GLN A C 1
ATOM 809 O O . GLN A 1 109 ? -13.356 1.237 5.343 1.00 92.81 109 GLN A O 1
ATOM 814 N N . PRO A 1 110 ? -14.001 -0.387 3.893 1.00 90.75 110 PRO A N 1
ATOM 815 C CA . PRO A 1 110 ? -14.486 0.535 2.880 1.00 90.75 110 PRO A CA 1
ATOM 816 C C . PRO A 1 110 ? -15.644 1.380 3.418 1.00 90.75 110 PRO A C 1
ATOM 818 O O . PRO A 1 110 ? -16.437 0.940 4.259 1.00 90.75 110 PRO A O 1
ATOM 821 N N . THR A 1 111 ? -15.744 2.604 2.919 1.00 92.56 111 THR A N 1
ATOM 822 C CA . THR A 1 111 ? -16.750 3.595 3.291 1.00 92.56 111 THR A CA 1
ATOM 823 C C . THR A 1 111 ? -17.388 4.185 2.037 1.00 92.56 111 THR A C 1
ATOM 825 O O . THR A 1 111 ? -16.746 4.328 1.004 1.00 92.56 111 THR A O 1
ATOM 828 N N . ASP A 1 112 ? -18.632 4.652 2.129 1.00 93.31 112 ASP A N 1
ATOM 829 C CA . ASP A 1 112 ? -19.290 5.333 1.001 1.00 93.31 112 ASP A CA 1
ATOM 830 C C . ASP A 1 112 ? -18.774 6.774 0.770 1.00 93.31 112 ASP A C 1
ATOM 832 O O . ASP A 1 112 ? -19.376 7.548 0.020 1.00 93.31 112 ASP A O 1
ATOM 836 N N . LEU A 1 113 ? -17.696 7.183 1.452 1.00 93.25 113 LEU A N 1
ATOM 837 C CA . LEU A 1 113 ? -17.152 8.540 1.444 1.00 93.25 113 LEU A CA 1
ATOM 838 C C . LEU A 1 113 ? -15.718 8.543 0.883 1.00 93.25 113 LEU A C 1
ATOM 840 O O . LEU A 1 113 ? -14.765 8.514 1.662 1.00 93.25 113 LEU A O 1
ATOM 844 N N . PRO A 1 114 ? -15.533 8.693 -0.443 1.00 90.81 114 PRO A N 1
ATOM 845 C CA . PRO A 1 114 ? -14.214 8.593 -1.079 1.00 90.81 114 PRO A CA 1
ATOM 846 C C . PRO A 1 114 ? -13.168 9.559 -0.508 1.00 90.81 114 PRO A C 1
ATOM 848 O O . PRO A 1 114 ? -11.993 9.232 -0.387 1.00 90.81 114 PRO A O 1
ATOM 851 N N . PHE A 1 115 ? -13.589 10.762 -0.100 1.00 93.50 115 PHE A N 1
ATOM 852 C CA . PHE A 1 115 ? -12.674 11.744 0.492 1.00 93.50 115 PHE A CA 1
ATOM 853 C C . PHE A 1 115 ? -12.106 11.286 1.844 1.00 93.50 115 PHE A C 1
ATOM 855 O O . PHE A 1 115 ? -11.017 11.713 2.224 1.00 93.50 115 PHE A O 1
ATOM 862 N N . LEU A 1 116 ? -12.862 10.478 2.593 1.00 94.06 116 LEU A N 1
ATOM 863 C CA . LEU A 1 116 ? -12.437 9.966 3.887 1.00 94.06 116 LEU A CA 1
ATOM 864 C C . LEU A 1 116 ? -11.454 8.811 3.699 1.00 94.06 116 LEU A C 1
ATOM 866 O O . LEU A 1 116 ? -10.469 8.761 4.426 1.00 94.06 116 LEU A O 1
ATOM 870 N N . GLU A 1 117 ? -11.697 7.940 2.718 1.00 95.06 117 GLU A N 1
ATOM 871 C CA . GLU A 1 117 ? -10.790 6.842 2.367 1.00 95.06 117 GLU A CA 1
ATOM 872 C C . GLU A 1 117 ? -9.424 7.377 1.938 1.00 95.06 117 GLU A C 1
ATOM 874 O O . GLU A 1 117 ? -8.414 7.060 2.562 1.00 95.06 117 GLU A O 1
ATOM 879 N N . GLU A 1 118 ? -9.388 8.272 0.949 1.00 95.12 118 GLU A N 1
ATOM 880 C CA . GLU A 1 118 ? -8.129 8.866 0.484 1.00 95.12 118 GLU A CA 1
ATOM 881 C C . GLU A 1 118 ? -7.467 9.7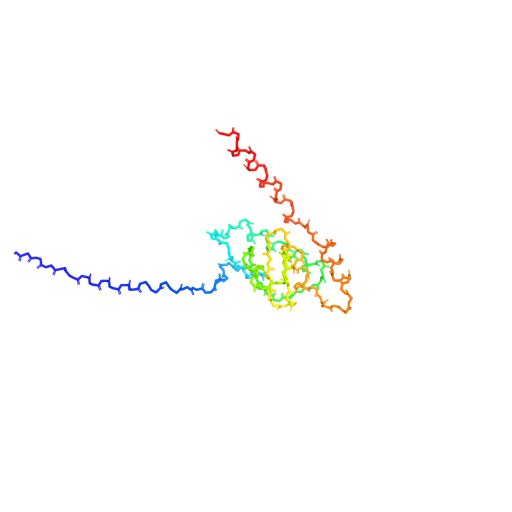28 1.563 1.00 95.12 118 GLU A C 1
ATOM 883 O O . GLU A 1 118 ? -6.252 9.694 1.742 1.00 95.12 118 GLU A O 1
ATOM 888 N N . GLY A 1 119 ? -8.258 10.478 2.339 1.00 96.31 119 GLY A N 1
ATOM 889 C CA . GLY A 1 119 ? -7.736 11.273 3.448 1.00 96.31 119 GLY A CA 1
ATOM 890 C C . GLY A 1 119 ? -7.092 10.414 4.539 1.00 96.31 119 GLY A C 1
ATOM 891 O O . GLY A 1 119 ? -6.064 10.802 5.097 1.00 96.31 119 GLY A O 1
ATOM 892 N N . LEU A 1 120 ? -7.670 9.246 4.836 1.00 96.12 120 LEU A N 1
ATOM 893 C CA . LEU A 1 120 ? -7.112 8.278 5.777 1.00 96.12 120 LEU A CA 1
ATOM 894 C C . LEU A 1 120 ? -5.839 7.638 5.219 1.00 96.12 120 LEU A C 1
ATOM 896 O O . LEU A 1 120 ? -4.846 7.553 5.944 1.00 96.12 120 LEU A O 1
ATOM 900 N N . ALA A 1 121 ? -5.855 7.230 3.948 1.00 96.62 121 ALA A N 1
ATOM 901 C CA . ALA A 1 121 ? -4.698 6.663 3.268 1.00 96.62 121 ALA A CA 1
ATOM 902 C C . ALA A 1 121 ? -3.517 7.639 3.269 1.00 96.62 121 ALA A C 1
ATOM 904 O O . ALA A 1 121 ? -2.438 7.284 3.743 1.00 96.62 121 ALA A O 1
ATOM 905 N N . GLU A 1 122 ? -3.738 8.903 2.907 1.00 95.62 122 GLU A N 1
ATOM 906 C CA . GLU A 1 122 ? -2.701 9.937 2.945 1.00 95.62 122 GLU A CA 1
ATOM 907 C C . GLU A 1 122 ? -2.185 10.199 4.364 1.00 95.62 122 GLU A C 1
ATOM 909 O O . GLU A 1 122 ? -0.971 10.254 4.580 1.00 95.62 122 GLU A O 1
ATOM 914 N N . ALA A 1 123 ? -3.090 10.329 5.345 1.00 95.12 123 ALA A N 1
ATOM 915 C CA . ALA A 1 123 ? -2.740 10.627 6.734 1.00 95.12 123 ALA A CA 1
ATOM 916 C C . ALA A 1 123 ? -1.939 9.505 7.402 1.00 95.12 123 ALA A C 1
ATOM 918 O O . ALA A 1 123 ? -1.082 9.772 8.249 1.00 95.12 123 ALA A O 1
ATOM 919 N N . LEU A 1 124 ? -2.230 8.254 7.045 1.00 94.75 124 LEU A N 1
ATOM 920 C CA . LEU A 1 124 ? -1.521 7.094 7.564 1.00 94.75 124 LEU A CA 1
ATOM 921 C C . LEU A 1 124 ? -0.338 6.689 6.687 1.00 94.75 124 LEU A C 1
ATOM 923 O O . LEU A 1 124 ? 0.506 5.933 7.172 1.00 94.75 124 LEU A O 1
ATOM 927 N N . SER A 1 125 ? -0.218 7.202 5.459 1.00 91.19 125 SER A N 1
ATOM 928 C CA . SER A 1 125 ? 0.943 6.970 4.602 1.00 91.19 125 SER A CA 1
ATOM 929 C C . SER A 1 125 ? 2.215 7.586 5.199 1.00 91.19 125 SER A C 1
ATOM 931 O O . SER A 1 125 ? 2.199 8.617 5.871 1.00 91.19 125 SER A O 1
ATOM 933 N N . GLY A 1 126 ? 3.375 6.997 4.895 1.00 76.00 126 GLY A N 1
ATOM 934 C CA . GLY A 1 126 ? 4.659 7.650 5.151 1.00 76.00 126 GLY A CA 1
ATOM 935 C C . GLY A 1 126 ? 5.359 7.302 6.457 1.00 76.00 126 GLY A C 1
ATOM 936 O O . GLY A 1 126 ? 6.092 8.136 6.986 1.00 76.00 126 GLY A O 1
ATOM 937 N N . GLY A 1 127 ? 5.173 6.077 6.947 1.00 67.94 127 GLY A N 1
ATOM 938 C CA . GLY A 1 127 ? 5.928 5.543 8.074 1.00 67.94 127 GLY A CA 1
ATOM 939 C C . GLY A 1 127 ? 7.371 5.173 7.716 1.00 67.94 127 GLY A C 1
ATOM 940 O O . GLY A 1 127 ? 8.104 5.941 7.088 1.00 67.94 127 GLY A O 1
ATOM 941 N N . ALA A 1 128 ? 7.796 3.973 8.119 1.00 58.84 128 ALA A N 1
ATOM 942 C CA . ALA A 1 128 ? 9.182 3.500 7.989 1.00 58.84 128 ALA A CA 1
ATOM 943 C C . ALA A 1 128 ? 9.688 3.477 6.532 1.00 58.84 128 ALA A C 1
ATOM 945 O O . ALA A 1 128 ? 10.890 3.490 6.274 1.00 58.84 128 ALA A O 1
ATOM 946 N N . TRP A 1 129 ? 8.762 3.479 5.576 1.00 60.16 129 TRP A N 1
ATOM 947 C CA . TRP A 1 129 ? 9.038 3.445 4.151 1.00 60.16 129 TRP A CA 1
ATOM 948 C C . TRP A 1 129 ? 9.610 4.762 3.590 1.00 60.16 129 TRP A C 1
ATOM 950 O O . TRP A 1 129 ? 10.588 4.744 2.840 1.00 60.16 129 TRP A O 1
ATOM 960 N N . LYS A 1 130 ? 9.085 5.931 4.003 1.00 55.94 130 LYS A N 1
ATOM 961 C CA . LYS A 1 130 ? 9.559 7.244 3.504 1.00 55.94 130 LYS A CA 1
ATOM 962 C C . LYS A 1 130 ? 10.938 7.635 4.056 1.00 55.94 130 LYS A C 1
ATOM 964 O O . LYS A 1 130 ? 11.615 8.467 3.461 1.00 55.94 130 LYS A O 1
ATOM 969 N N . THR A 1 131 ? 11.393 7.031 5.154 1.00 50.06 131 THR A N 1
ATOM 970 C CA . THR A 1 131 ? 12.731 7.287 5.722 1.00 50.06 131 THR A CA 1
ATOM 971 C C . THR A 1 131 ? 13.827 6.393 5.135 1.00 50.06 131 THR A C 1
ATOM 973 O O . THR A 1 131 ? 15.003 6.632 5.391 1.00 50.06 131 THR A O 1
ATOM 976 N N . SER A 1 132 ? 13.480 5.395 4.314 1.00 49.75 132 SER A N 1
ATOM 977 C CA . SER A 1 132 ? 14.455 4.549 3.611 1.00 49.75 132 SER A CA 1
ATOM 978 C C . SER A 1 132 ? 14.975 5.189 2.317 1.00 49.75 132 SER A C 1
ATOM 980 O O . SER A 1 132 ? 16.093 4.898 1.889 1.00 49.75 132 SER A O 1
ATOM 982 N N . THR A 1 133 ? 14.203 6.070 1.672 1.00 50.03 133 THR A N 1
ATOM 983 C CA . THR A 1 133 ? 14.598 6.716 0.404 1.00 50.03 133 THR A CA 1
ATOM 984 C C . THR A 1 133 ? 15.662 7.797 0.588 1.00 50.03 133 THR A C 1
ATOM 986 O O . THR A 1 133 ? 16.464 8.012 -0.320 1.00 50.03 133 THR A O 1
ATOM 989 N N . SER A 1 134 ? 15.776 8.404 1.774 1.00 50.34 134 SER A N 1
ATOM 990 C CA . SER A 1 134 ? 16.950 9.215 2.129 1.00 50.34 134 SER A CA 1
ATOM 991 C C . SER A 1 134 ? 18.233 8.373 2.160 1.00 50.34 134 SER A C 1
ATOM 993 O O . SER A 1 134 ? 19.287 8.862 1.760 1.00 50.34 134 SER A O 1
ATOM 995 N N . GLY A 1 135 ? 18.139 7.088 2.520 1.00 50.31 135 GLY A N 1
ATOM 996 C CA . GLY A 1 135 ? 19.243 6.130 2.413 1.00 50.31 135 GLY A CA 1
ATOM 997 C C . GLY A 1 135 ? 19.609 5.773 0.966 1.00 50.31 135 GLY A C 1
ATOM 998 O O . GLY A 1 135 ? 20.789 5.608 0.661 1.00 50.31 135 GLY A O 1
ATOM 999 N N . VAL A 1 136 ? 18.629 5.712 0.056 1.00 56.66 136 VAL A N 1
ATOM 1000 C CA . VAL A 1 136 ? 18.868 5.478 -1.384 1.00 56.66 136 VAL A CA 1
ATOM 1001 C C . VAL A 1 136 ? 19.527 6.696 -2.033 1.00 56.66 136 VAL A C 1
ATOM 1003 O O . VAL A 1 136 ? 20.534 6.544 -2.719 1.00 56.66 136 VAL A O 1
ATOM 1006 N N . ALA A 1 137 ? 19.044 7.910 -1.749 1.00 55.78 137 ALA A N 1
ATOM 1007 C CA . ALA A 1 137 ? 19.668 9.142 -2.233 1.00 55.78 137 ALA A CA 1
ATOM 1008 C C . ALA A 1 137 ? 21.109 9.307 -1.711 1.00 55.78 137 ALA A C 1
ATOM 1010 O O . ALA A 1 137 ? 22.001 9.725 -2.452 1.00 55.78 137 ALA A O 1
ATOM 1011 N N . GLU A 1 138 ? 21.373 8.930 -0.455 1.00 52.12 138 GLU A N 1
ATOM 1012 C CA . GLU A 1 138 ? 22.724 8.937 0.112 1.00 52.12 138 GLU A CA 1
ATOM 1013 C C . GLU A 1 138 ? 23.626 7.855 -0.512 1.00 52.12 138 GLU A C 1
ATOM 1015 O O . GLU A 1 138 ? 24.808 8.101 -0.771 1.00 52.12 138 GLU A O 1
ATOM 1020 N N . PHE A 1 139 ? 23.085 6.670 -0.808 1.00 50.59 139 PHE A N 1
ATOM 1021 C CA . PHE A 1 139 ? 23.807 5.606 -1.505 1.00 50.59 139 PHE A CA 1
ATOM 1022 C C . PHE A 1 139 ? 24.163 6.001 -2.946 1.00 50.59 139 PHE A C 1
ATOM 1024 O O . PHE A 1 139 ? 25.320 5.867 -3.347 1.00 50.59 139 PHE A O 1
ATOM 1031 N N . GLU A 1 140 ? 23.216 6.561 -3.704 1.00 55.75 140 GLU A N 1
ATOM 1032 C CA . GLU A 1 140 ? 23.454 7.071 -5.058 1.00 55.75 140 GLU A CA 1
ATOM 1033 C C . GLU A 1 140 ? 24.469 8.223 -5.074 1.00 55.75 140 GLU A C 1
ATOM 1035 O O . GLU A 1 140 ? 25.351 8.259 -5.936 1.00 55.75 140 GLU A O 1
ATOM 1040 N N . ALA A 1 141 ? 24.405 9.138 -4.100 1.00 62.16 141 ALA A N 1
ATOM 1041 C CA . ALA A 1 141 ? 25.383 10.214 -3.956 1.00 62.16 141 ALA A CA 1
ATOM 1042 C C . ALA A 1 141 ? 26.797 9.676 -3.669 1.00 62.16 141 ALA A C 1
ATOM 1044 O O . ALA A 1 141 ? 27.773 10.158 -4.246 1.00 62.16 141 ALA A O 1
ATOM 1045 N N . ARG A 1 142 ? 26.925 8.640 -2.828 1.00 58.75 142 ARG A N 1
ATOM 1046 C CA . ARG A 1 142 ? 28.211 7.982 -2.533 1.00 58.75 142 ARG A CA 1
ATOM 1047 C C . ARG A 1 142 ? 28.746 7.163 -3.708 1.00 58.75 142 ARG A C 1
ATOM 1049 O O . ARG A 1 142 ? 29.961 7.106 -3.886 1.00 58.75 142 ARG A O 1
ATOM 1056 N N . ALA A 1 143 ? 27.875 6.549 -4.505 1.00 55.84 143 ALA A N 1
ATOM 1057 C CA . ALA A 1 143 ? 28.263 5.799 -5.698 1.00 55.84 143 ALA A CA 1
ATOM 1058 C C . ALA A 1 143 ? 28.803 6.711 -6.815 1.00 55.84 143 ALA A C 1
ATOM 1060 O O . ALA A 1 143 ? 29.709 6.307 -7.534 1.00 55.84 143 ALA A O 1
ATOM 1061 N N . ARG A 1 144 ? 28.303 7.951 -6.927 1.00 76.00 144 ARG A N 1
ATOM 1062 C CA . ARG A 1 144 ? 28.797 8.962 -7.887 1.00 76.00 144 ARG A CA 1
ATOM 1063 C C . ARG A 1 144 ? 30.081 9.677 -7.448 1.00 76.00 144 ARG A C 1
ATOM 1065 O O . ARG A 1 144 ? 30.680 10.384 -8.250 1.00 76.00 144 ARG A O 1
ATOM 1072 N N . ALA A 1 145 ? 30.473 9.541 -6.182 1.00 73.31 145 ALA A N 1
ATOM 1073 C CA . ALA A 1 145 ? 31.667 10.169 -5.610 1.00 73.31 145 ALA A CA 1
ATOM 1074 C C . ALA A 1 145 ? 32.920 9.266 -5.640 1.00 73.31 145 ALA A C 1
ATOM 1076 O O . ALA A 1 145 ? 33.951 9.643 -5.080 1.00 73.31 145 ALA A O 1
ATOM 1077 N N . ARG A 1 146 ? 32.831 8.077 -6.249 1.00 56.53 146 ARG A N 1
ATOM 1078 C CA . ARG A 1 146 ? 33.945 7.148 -6.494 1.00 56.53 146 ARG A CA 1
ATOM 1079 C C . ARG A 1 146 ? 34.256 7.086 -7.981 1.00 56.53 146 ARG A C 1
ATOM 1081 O O . ARG A 1 146 ? 35.449 6.896 -8.292 1.00 56.53 146 ARG A O 1
#

Radius of gyration: 20.34 Å; Cα contacts (8 Å, |Δi|>4): 208; chains: 1; bounding box: 59×63×40 Å

Sequence (146 aa):
MRRAALCALLGLTACALEDADLEQRTAHLNLGSRVDAPLCLGTVRAAELEAERIQLLLGTTPGPSDVYLGIDAVRENCIEGATGCAYFGEVVYTDFPSLSHELVHAYAQPTDLPFLEEGLAEALSGGAWKTSTSGVAEFEARARAR

Secondary structure (DSSP, 8-state):
-------------------S---EE-SSEEEEE-SSSPPPHHHHHHHHHHHHHHHHHHT----PEEEEESHHHHHHHS-TT-SEEE-TTSEEEE-TTTHHHHHHHHHSPP-S-HHHHHHHHHHH--STTTTTHHHHHHHHHHHTT-

Foldseek 3Di:
DDDDDDPPPPPPPPPPPDPQQQPDDDFAEREGEPDPDDDDPVLVVLLVVLLVQLCVVQVFDAGHEYEYEDPVQCVVPHDPPDQWAEDASYYIYHYLQLSSLRSNVNTHDDDPDVCVSNVSSVVSPDPSSVVCVVVVVVVVVVVVVD

pLDDT: mean 81.92, std 18.26, range [40.56, 97.62]

Solvent-accessible surface area (backbone atoms only — not comparable to full-atom values): 8634 Å² total; per-residue (Å²): 136,84,90,79,91,80,87,81,82,78,78,77,77,76,76,66,88,66,77,59,59,67,75,44,76,61,89,56,35,32,37,17,54,57,47,104,57,82,87,50,70,67,57,55,52,42,52,47,54,40,49,55,51,50,29,61,75,71,73,46,84,76,74,57,33,39,34,31,36,20,67,57,35,15,68,76,73,36,65,91,91,55,58,45,41,45,39,65,77,49,43,32,26,15,25,79,92,39,41,53,32,33,51,36,47,28,64,47,81,87,69,99,45,67,71,56,54,54,50,48,16,60,72,65,28,65,57,73,58,61,67,48,52,60,54,49,55,51,49,54,54,55,63,74,73,110